Protein AF-A0A928T0A2-F1 (afdb_monomer_lite)

Radius of gyration: 30.52 Å; chains: 1; bounding box: 70×24×102 Å

Foldseek 3Di:
DVVVVVVVVVVVVVVVVVVVVLVVVVCVLQDDPDPDDDDPQKDKDKDWDPLPVVVPPPCVSPSVVVVVRVVVRCVVVVAPDKARWDWDWDADPPPPDGRTIIMIIIIGDHDDPPPPPDPPPDPDDDDDDDDDDDDDDDDDDDDDDDDDDDDDDDDDDD

Structure (mmCIF, N/CA/C/O backbone):
data_AF-A0A928T0A2-F1
#
_entry.id   AF-A0A928T0A2-F1
#
loop_
_atom_site.group_PDB
_atom_site.id
_atom_site.type_symbol
_atom_site.label_atom_id
_atom_site.label_alt_id
_atom_site.label_comp_id
_atom_site.label_asym_id
_atom_site.label_entity_id
_atom_site.label_seq_id
_atom_site.pdbx_PDB_ins_code
_atom_site.Cartn_x
_atom_site.Cartn_y
_atom_site.Cartn_z
_atom_site.occupancy
_atom_site.B_iso_or_equiv
_atom_site.auth_seq_id
_atom_site.auth_comp_id
_atom_site.auth_asym_id
_atom_site.auth_atom_id
_atom_site.pdbx_PDB_model_num
ATOM 1 N N . MET A 1 1 ? 29.510 -7.156 -36.787 1.00 62.06 1 MET A N 1
ATOM 2 C CA . MET A 1 1 ? 29.231 -8.466 -36.164 1.00 62.06 1 MET A CA 1
ATOM 3 C C . MET A 1 1 ? 29.852 -8.591 -34.774 1.00 62.06 1 MET A C 1
ATOM 5 O O . MET A 1 1 ? 29.092 -8.580 -33.822 1.00 62.06 1 MET A O 1
ATOM 9 N N . ALA A 1 2 ? 31.181 -8.630 -34.583 1.00 65.31 2 ALA A N 1
ATOM 10 C CA . ALA A 1 2 ? 31.749 -8.747 -33.220 1.00 65.31 2 ALA A CA 1
ATOM 11 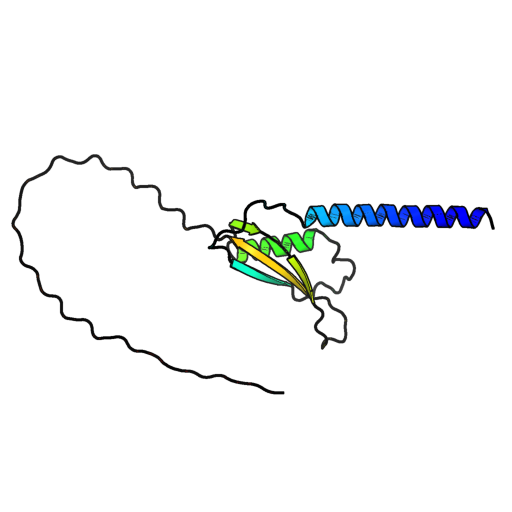C C . ALA A 1 2 ? 31.518 -7.510 -32.314 1.00 65.31 2 ALA A C 1
ATOM 13 O O . ALA A 1 2 ? 31.387 -7.651 -31.104 1.00 65.31 2 ALA A O 1
ATOM 14 N N . ARG A 1 3 ? 31.425 -6.304 -32.896 1.00 73.88 3 ARG A N 1
ATOM 15 C CA . ARG A 1 3 ? 31.165 -5.047 -32.161 1.00 73.88 3 ARG A CA 1
ATOM 16 C C . ARG A 1 3 ? 29.721 -4.903 -31.660 1.00 73.88 3 ARG A C 1
ATOM 18 O O . ARG A 1 3 ? 29.485 -4.193 -30.688 1.00 73.88 3 ARG A O 1
ATOM 25 N N . ASP A 1 4 ? 28.777 -5.599 -32.286 1.00 79.69 4 ASP A N 1
ATOM 26 C CA . ASP A 1 4 ? 27.350 -5.491 -31.959 1.00 79.69 4 ASP A CA 1
ATOM 27 C C . ASP A 1 4 ? 26.999 -6.367 -30.744 1.00 79.69 4 ASP A C 1
ATOM 29 O O . ASP A 1 4 ? 26.190 -5.988 -29.898 1.00 79.69 4 ASP A O 1
ATOM 33 N N . LEU A 1 5 ? 27.700 -7.498 -30.591 1.00 85.75 5 LEU A N 1
ATOM 34 C CA . LEU A 1 5 ? 27.529 -8.411 -29.461 1.00 85.75 5 LEU A CA 1
ATOM 35 C C . LEU A 1 5 ? 27.974 -7.774 -28.135 1.00 85.75 5 LEU A C 1
ATOM 37 O O . LEU A 1 5 ? 27.281 -7.902 -27.129 1.00 85.75 5 LEU A O 1
ATOM 41 N N . SER A 1 6 ? 29.084 -7.023 -28.132 1.00 87.56 6 SER A N 1
ATOM 42 C CA . SER A 1 6 ? 29.560 -6.336 -26.924 1.00 87.56 6 SER A CA 1
ATOM 43 C C . SER A 1 6 ? 28.589 -5.262 -26.430 1.00 87.56 6 SER A C 1
ATOM 45 O O . SER A 1 6 ? 28.411 -5.114 -25.223 1.00 87.56 6 SER A O 1
ATOM 47 N N . GLY A 1 7 ? 27.932 -4.537 -27.343 1.00 89.06 7 GLY A N 1
ATOM 48 C CA . GLY A 1 7 ? 26.948 -3.513 -26.981 1.00 89.06 7 GLY A CA 1
ATOM 49 C C . GLY A 1 7 ? 25.702 -4.113 -26.329 1.00 89.06 7 GLY A C 1
ATOM 50 O O . GLY A 1 7 ? 25.252 -3.627 -25.293 1.00 89.06 7 GLY A O 1
ATOM 51 N N . LEU A 1 8 ? 25.197 -5.220 -26.883 1.00 91.00 8 LEU A N 1
ATOM 52 C CA . LEU A 1 8 ? 24.047 -5.939 -26.328 1.00 91.00 8 LEU A CA 1
ATOM 53 C C . LEU A 1 8 ? 24.348 -6.537 -24.949 1.00 91.00 8 LEU A C 1
ATOM 55 O O . LEU A 1 8 ? 23.514 -6.438 -24.051 1.00 91.00 8 LEU A O 1
ATOM 59 N N . CYS A 1 9 ? 25.545 -7.097 -24.744 1.00 91.12 9 CYS A N 1
ATOM 60 C CA . CYS A 1 9 ? 25.947 -7.620 -23.437 1.00 91.12 9 CYS A CA 1
ATOM 61 C C . CYS A 1 9 ? 26.018 -6.520 -22.367 1.00 91.12 9 CYS A C 1
ATOM 63 O O . CYS A 1 9 ? 25.544 -6.728 -21.252 1.00 91.12 9 CYS A O 1
ATOM 65 N N . LEU A 1 10 ? 26.567 -5.346 -22.698 1.00 93.56 10 LEU A N 1
ATOM 66 C CA . LEU A 1 10 ? 26.649 -4.222 -21.759 1.00 93.56 10 LEU A CA 1
ATOM 67 C C . LEU A 1 10 ? 25.269 -3.643 -21.430 1.00 93.56 10 LEU A C 1
ATOM 69 O O . LEU A 1 10 ? 24.984 -3.386 -20.263 1.00 93.56 10 LEU A O 1
ATOM 73 N N . ALA A 1 11 ? 24.399 -3.484 -22.431 1.00 92.69 11 ALA A N 1
ATOM 74 C CA . ALA A 1 11 ? 23.029 -3.026 -22.213 1.00 92.69 11 ALA A CA 1
ATOM 75 C C . ALA A 1 11 ? 22.233 -4.021 -21.353 1.00 92.69 11 ALA A C 1
ATOM 77 O O . ALA A 1 11 ? 21.572 -3.617 -20.398 1.00 92.69 11 ALA A O 1
ATOM 78 N N . GLY A 1 12 ? 22.350 -5.323 -21.635 1.00 93.31 12 GLY A N 1
ATOM 79 C CA . GLY A 1 12 ? 21.723 -6.373 -20.832 1.00 93.31 12 GLY A CA 1
ATOM 80 C C . GLY A 1 12 ? 22.203 -6.361 -19.381 1.00 93.31 12 GLY A C 1
ATOM 81 O O . GLY A 1 12 ? 21.385 -6.392 -18.464 1.00 93.31 12 GLY A O 1
ATOM 82 N N . LEU A 1 13 ? 23.516 -6.232 -19.159 1.00 94.12 13 LEU A N 1
ATOM 83 C CA . LEU A 1 13 ? 24.085 -6.124 -17.815 1.00 94.12 13 LEU A CA 1
ATOM 84 C C . LEU A 1 13 ? 23.567 -4.881 -17.077 1.00 94.12 13 LEU A C 1
ATOM 86 O O . LEU A 1 13 ? 23.192 -4.982 -15.911 1.00 94.12 13 LEU A O 1
ATOM 90 N N . ALA A 1 14 ? 23.494 -3.730 -17.751 1.00 91.56 14 ALA A N 1
ATOM 91 C CA . ALA A 1 14 ? 22.973 -2.499 -17.162 1.00 91.56 14 ALA A CA 1
ATOM 92 C C . ALA A 1 14 ? 21.501 -2.641 -16.745 1.00 91.56 14 ALA A C 1
ATOM 94 O O . ALA A 1 14 ? 21.145 -2.248 -15.638 1.00 91.56 14 ALA A O 1
ATOM 95 N N . VAL A 1 15 ? 20.660 -3.260 -17.582 1.00 91.69 15 VAL A N 1
ATOM 96 C CA . VAL A 1 15 ? 19.250 -3.526 -17.248 1.00 91.69 15 VAL A CA 1
ATOM 97 C C . VAL A 1 15 ? 19.137 -4.443 -16.030 1.00 91.69 15 VAL A C 1
ATOM 99 O O . VAL A 1 15 ? 18.362 -4.153 -15.120 1.00 91.69 15 VAL A O 1
ATOM 102 N N . VAL A 1 16 ? 19.938 -5.510 -15.963 1.00 90.06 16 VAL A N 1
ATOM 103 C CA . VAL A 1 16 ? 19.936 -6.425 -14.812 1.00 90.06 16 VAL A CA 1
ATOM 104 C C . VAL A 1 16 ? 20.353 -5.696 -13.535 1.00 90.06 16 VAL A C 1
ATOM 106 O O . VAL A 1 16 ? 19.649 -5.796 -12.534 1.00 90.06 16 VAL A O 1
ATOM 109 N N . VAL A 1 17 ? 21.433 -4.912 -13.567 1.00 89.81 17 VAL A N 1
ATOM 110 C CA . VAL A 1 17 ? 21.906 -4.157 -12.394 1.00 89.81 17 VAL A CA 1
ATOM 111 C C . VAL A 1 17 ? 20.867 -3.132 -11.940 1.00 89.81 17 VAL A C 1
ATOM 113 O O . VAL A 1 17 ? 20.533 -3.093 -10.759 1.00 89.81 17 VAL A O 1
ATOM 116 N N . LEU A 1 18 ? 20.304 -2.351 -12.867 1.00 83.19 18 LEU A N 1
ATOM 117 C CA . LEU A 1 18 ? 19.277 -1.359 -12.544 1.00 83.19 18 LEU A CA 1
ATOM 118 C C . LEU A 1 18 ? 18.028 -2.023 -11.952 1.00 83.19 18 LEU A C 1
ATOM 120 O O . LEU A 1 18 ? 17.554 -1.594 -10.904 1.00 83.19 18 LEU A O 1
ATOM 124 N N . SER A 1 19 ? 17.548 -3.116 -12.555 1.00 77.88 19 SER A N 1
ATOM 125 C CA . SER A 1 19 ? 16.394 -3.858 -12.032 1.00 77.88 19 SER A CA 1
ATOM 126 C C . SER A 1 19 ? 16.660 -4.458 -10.645 1.00 77.88 19 SER A C 1
ATOM 128 O O . SER A 1 19 ? 15.800 -4.377 -9.770 1.00 77.88 19 SER A O 1
ATOM 130 N N . ALA A 1 20 ? 17.863 -4.986 -10.395 1.00 73.44 20 ALA A N 1
ATOM 131 C CA . ALA A 1 20 ? 18.247 -5.527 -9.095 1.00 73.44 20 ALA A CA 1
ATOM 132 C C . ALA A 1 20 ? 18.311 -4.436 -8.014 1.00 73.44 20 ALA A C 1
ATOM 134 O O . ALA A 1 20 ? 17.833 -4.660 -6.901 1.00 73.44 20 ALA A O 1
ATOM 135 N N . CYS A 1 21 ? 18.829 -3.246 -8.339 1.00 74.69 21 CYS A N 1
ATOM 136 C CA . CYS A 1 21 ? 18.812 -2.091 -7.438 1.00 74.69 21 CYS A CA 1
ATOM 137 C C . CYS A 1 21 ? 17.377 -1.664 -7.103 1.00 74.69 21 CYS A C 1
ATOM 139 O O . CYS A 1 21 ? 17.056 -1.477 -5.930 1.00 74.69 21 CYS A O 1
ATOM 141 N N . THR A 1 22 ? 16.495 -1.574 -8.104 1.00 72.44 22 THR A N 1
ATOM 142 C CA . THR A 1 22 ? 15.083 -1.234 -7.883 1.00 72.44 22 THR A CA 1
ATOM 143 C C . THR A 1 22 ? 14.387 -2.263 -6.992 1.00 72.44 22 THR A C 1
ATOM 145 O O . THR A 1 22 ? 13.701 -1.874 -6.052 1.00 72.44 22 THR A O 1
ATOM 148 N N . VAL A 1 23 ? 14.599 -3.564 -7.222 1.00 67.00 23 VAL A N 1
ATOM 149 C CA . VAL A 1 23 ? 14.010 -4.642 -6.403 1.00 67.00 23 VAL A CA 1
ATOM 150 C C . VAL A 1 23 ? 14.566 -4.650 -4.976 1.00 67.00 23 VAL A C 1
ATOM 152 O O . VAL A 1 23 ? 13.834 -4.915 -4.023 1.00 67.00 23 VAL A O 1
ATOM 155 N N . HIS A 1 24 ? 15.858 -4.370 -4.802 1.00 67.38 24 HIS A N 1
ATOM 156 C CA . HIS A 1 24 ? 16.472 -4.321 -3.478 1.00 67.38 24 HIS A CA 1
ATOM 157 C C . HIS A 1 24 ? 15.917 -3.162 -2.643 1.00 67.38 24 HIS A C 1
ATOM 159 O O . HIS A 1 24 ? 15.502 -3.370 -1.501 1.00 67.38 24 HIS A O 1
ATOM 165 N N . HIS A 1 25 ? 15.846 -1.964 -3.226 1.00 59.84 25 HIS A N 1
ATOM 166 C CA . HIS A 1 25 ? 15.317 -0.791 -2.534 1.00 59.84 25 HIS A CA 1
ATOM 167 C C . HIS A 1 25 ? 13.796 -0.853 -2.343 1.00 59.84 25 HIS A C 1
ATOM 169 O O . HIS A 1 25 ? 13.308 -0.420 -1.301 1.00 59.84 25 HIS A O 1
ATOM 175 N N . SER A 1 26 ? 13.044 -1.465 -3.266 1.00 58.69 26 SER A N 1
ATOM 176 C CA . SER A 1 26 ? 11.600 -1.662 -3.078 1.00 58.69 26 SER A CA 1
ATOM 177 C C . SER A 1 26 ? 11.296 -2.637 -1.940 1.00 58.69 26 SER A C 1
ATOM 179 O O . SER A 1 26 ? 10.393 -2.390 -1.145 1.00 58.69 26 SER A O 1
ATOM 181 N N . ARG A 1 27 ? 12.093 -3.703 -1.782 1.00 57.28 27 ARG A N 1
ATOM 182 C CA . ARG A 1 27 ? 11.950 -4.629 -0.647 1.00 57.28 27 ARG A CA 1
ATOM 183 C C . ARG A 1 27 ? 12.275 -3.982 0.695 1.00 57.28 27 ARG A C 1
ATOM 185 O O . ARG A 1 27 ? 11.613 -4.300 1.674 1.00 57.28 27 ARG A O 1
ATOM 192 N N . GLN A 1 28 ? 13.248 -3.073 0.746 1.00 56.53 28 GLN A N 1
ATOM 193 C CA . GLN A 1 28 ? 13.569 -2.342 1.978 1.00 56.53 28 GLN A CA 1
ATOM 194 C C . GLN A 1 28 ? 12.489 -1.330 2.376 1.00 56.53 28 GLN A C 1
ATOM 196 O O . GLN A 1 28 ? 12.332 -1.065 3.561 1.00 56.53 28 GLN A O 1
ATOM 201 N N . ALA A 1 29 ? 11.726 -0.797 1.418 1.00 55.72 29 ALA A N 1
ATOM 202 C CA . ALA A 1 29 ? 10.626 0.120 1.712 1.00 55.72 29 ALA A CA 1
ATOM 203 C C . ALA A 1 29 ? 9.378 -0.588 2.275 1.00 55.72 29 ALA A C 1
ATOM 205 O O . ALA A 1 29 ? 8.610 0.026 3.008 1.00 55.72 29 ALA A O 1
ATOM 206 N N . VAL A 1 30 ? 9.175 -1.867 1.940 1.00 55.59 30 VAL A N 1
ATOM 207 C CA . VAL A 1 30 ? 7.960 -2.624 2.303 1.00 55.59 30 VAL A CA 1
ATOM 208 C C . VAL A 1 30 ? 8.184 -3.554 3.502 1.00 55.59 30 VAL A C 1
ATOM 210 O O . VAL A 1 30 ? 7.239 -3.910 4.199 1.00 55.59 30 VAL A O 1
ATOM 213 N N . TRP A 1 31 ? 9.428 -3.951 3.776 1.00 45.25 31 TRP A N 1
ATOM 214 C CA . TRP A 1 31 ? 9.733 -4.916 4.829 1.00 45.25 31 TRP A CA 1
ATOM 215 C C . TRP A 1 31 ? 10.179 -4.234 6.127 1.00 45.25 31 TRP A C 1
ATOM 217 O O . TRP A 1 31 ? 11.362 -3.937 6.302 1.00 45.25 31 TRP A O 1
ATOM 227 N N . THR A 1 32 ? 9.264 -4.060 7.083 1.00 57.09 32 THR A N 1
ATOM 228 C CA . THR A 1 32 ? 9.642 -3.923 8.496 1.00 57.09 32 THR A CA 1
ATOM 229 C C . THR A 1 32 ? 9.705 -5.327 9.110 1.00 57.09 32 THR A C 1
ATOM 231 O O . THR A 1 32 ? 8.682 -6.009 9.190 1.00 57.09 32 THR A O 1
ATOM 234 N N . PRO A 1 33 ? 10.891 -5.834 9.503 1.00 54.69 33 PRO A N 1
ATOM 235 C CA . PRO A 1 33 ? 10.977 -7.106 10.205 1.00 54.69 33 PRO A CA 1
ATOM 236 C C . PRO A 1 33 ? 10.403 -6.921 11.613 1.00 54.69 33 PRO A C 1
ATOM 238 O O . PRO A 1 33 ? 11.123 -6.572 12.545 1.00 54.69 33 PRO A O 1
ATOM 241 N N . HIS A 1 34 ? 9.101 -7.140 11.775 1.00 58.28 34 HIS A N 1
ATOM 242 C CA . HIS A 1 34 ? 8.520 -7.328 13.098 1.00 58.28 34 HIS A CA 1
ATOM 243 C C . HIS A 1 34 ? 8.754 -8.781 13.518 1.00 58.28 34 HIS A C 1
ATOM 245 O O . HIS A 1 34 ? 8.307 -9.722 12.865 1.00 58.28 34 HIS A O 1
ATOM 251 N N . HIS A 1 35 ? 9.545 -8.951 14.579 1.00 60.38 35 HIS A N 1
ATOM 252 C CA . HIS A 1 35 ? 9.855 -10.247 15.188 1.00 60.38 35 HIS A CA 1
ATOM 253 C C . HIS A 1 35 ? 8.811 -10.689 16.220 1.00 60.38 35 HIS A C 1
ATOM 255 O O . HIS A 1 35 ? 8.884 -11.819 16.702 1.00 60.38 35 HIS A O 1
ATOM 261 N N . GLU A 1 36 ? 7.851 -9.827 16.550 1.00 73.06 36 GLU A N 1
ATOM 262 C CA . GLU A 1 36 ? 6.803 -10.113 17.520 1.00 73.06 36 GLU A CA 1
ATOM 263 C C . GLU A 1 36 ? 5.469 -10.304 16.784 1.00 73.06 36 GLU A C 1
ATOM 265 O O . GLU A 1 36 ? 5.144 -9.498 15.908 1.00 73.06 36 GLU A O 1
ATOM 270 N N . PRO A 1 37 ? 4.729 -11.397 17.050 1.00 75.44 37 PRO A N 1
ATOM 271 C CA . PRO A 1 37 ? 3.402 -11.574 16.480 1.00 75.44 37 PRO A CA 1
ATOM 272 C C . PRO A 1 37 ? 2.487 -10.435 16.950 1.00 75.44 37 PRO A C 1
ATOM 274 O O . PRO A 1 37 ? 2.613 -10.003 18.097 1.00 75.44 37 PRO A O 1
ATOM 277 N N . PRO A 1 38 ? 1.559 -9.970 16.098 1.00 77.62 38 PRO A N 1
ATOM 278 C CA . PRO A 1 38 ? 0.654 -8.896 16.475 1.00 77.62 38 PRO A CA 1
ATOM 279 C C . PRO A 1 38 ? -0.160 -9.293 17.710 1.00 77.62 38 PRO A C 1
ATOM 281 O O . PRO A 1 38 ? -0.545 -10.458 17.873 1.00 77.62 38 PRO A O 1
ATOM 284 N N . GLY A 1 39 ? -0.418 -8.323 18.586 1.00 79.69 39 GLY A N 1
ATOM 285 C CA . GLY A 1 39 ? -1.173 -8.553 19.812 1.00 79.69 39 GLY A CA 1
ATOM 286 C C . GLY A 1 39 ? -2.604 -9.048 19.540 1.00 79.69 39 GLY A C 1
ATOM 287 O O . GLY A 1 39 ? -3.144 -8.845 18.447 1.00 79.69 39 GLY A O 1
ATOM 288 N N . PRO A 1 40 ? -3.278 -9.659 20.533 1.00 82.69 40 PRO A N 1
ATOM 289 C CA . PRO A 1 40 ? -4.660 -10.136 20.384 1.00 82.69 40 PRO A CA 1
ATOM 290 C C . PRO A 1 40 ? -5.667 -9.008 20.098 1.00 82.69 40 PRO A C 1
ATOM 292 O O . PRO A 1 40 ? -6.734 -9.263 19.554 1.00 82.69 40 PRO A O 1
ATOM 295 N N . GLU A 1 41 ? -5.307 -7.765 20.425 1.00 83.94 41 GLU A N 1
ATOM 296 C CA . GLU A 1 41 ? -6.113 -6.559 20.186 1.00 83.94 41 GLU A CA 1
ATOM 297 C C . GLU A 1 41 ? -5.838 -5.909 18.818 1.00 83.94 41 GLU A C 1
ATOM 299 O O . GLU A 1 41 ? -6.306 -4.803 18.532 1.00 83.94 41 GLU A O 1
ATOM 304 N N . SER A 1 42 ? -5.039 -6.561 17.972 1.00 87.25 42 SER A N 1
ATOM 305 C CA . SER A 1 42 ? -4.751 -6.069 16.632 1.00 87.25 42 SER A CA 1
ATOM 306 C C . SER A 1 42 ? -5.966 -6.218 15.713 1.00 87.25 42 SER A C 1
ATOM 308 O O . SER A 1 42 ? -6.745 -7.168 15.792 1.00 87.25 42 SER A O 1
ATOM 310 N N . THR A 1 43 ? -6.152 -5.241 14.828 1.00 89.19 43 THR A N 1
ATOM 311 C CA . THR A 1 43 ? -7.281 -5.205 13.893 1.00 89.19 43 THR A CA 1
ATOM 312 C C . THR A 1 43 ? -6.784 -5.114 12.461 1.00 89.19 43 THR A C 1
ATOM 314 O O . THR A 1 43 ? -5.887 -4.329 12.159 1.00 89.19 43 THR A O 1
ATOM 317 N N . PHE A 1 44 ? -7.368 -5.911 11.567 1.00 90.50 44 PHE A N 1
ATOM 318 C CA . PHE A 1 44 ? -7.103 -5.793 10.137 1.00 90.50 44 PHE A CA 1
ATOM 319 C C . PHE A 1 44 ? -7.835 -4.575 9.590 1.00 90.50 44 PHE A C 1
ATOM 321 O O . PHE A 1 44 ? -9.052 -4.445 9.729 1.00 90.50 44 PHE A O 1
ATOM 328 N N . VAL A 1 45 ? -7.076 -3.686 8.968 1.00 90.12 45 VAL A N 1
ATOM 329 C CA . VAL A 1 45 ? -7.565 -2.445 8.389 1.00 90.12 45 VAL A CA 1
ATOM 330 C C . VAL A 1 45 ? -7.234 -2.448 6.909 1.00 90.12 45 VAL A C 1
ATOM 332 O O . VAL A 1 45 ? -6.100 -2.717 6.514 1.00 90.12 45 VAL A O 1
ATOM 335 N N . THR A 1 46 ? -8.229 -2.129 6.090 1.00 87.94 46 THR A N 1
ATOM 336 C CA . THR A 1 46 ? -8.078 -2.023 4.641 1.00 87.94 46 THR A CA 1
ATOM 337 C C . THR A 1 46 ? -8.400 -0.605 4.201 1.00 87.94 46 THR A C 1
ATOM 339 O O . THR A 1 46 ? -9.487 -0.096 4.472 1.00 87.94 46 THR A O 1
ATOM 342 N N . GLU A 1 47 ? -7.454 0.028 3.524 1.00 87.44 47 GLU A N 1
ATOM 343 C CA . GLU A 1 47 ? -7.596 1.345 2.921 1.00 87.44 47 GLU A CA 1
ATOM 344 C C . GLU A 1 47 ? -7.474 1.225 1.409 1.00 87.44 47 GLU A C 1
ATOM 346 O O . GLU A 1 47 ? -6.534 0.623 0.890 1.00 87.44 47 GLU A O 1
ATOM 351 N N . GLU A 1 48 ? -8.432 1.806 0.702 1.00 83.81 48 GLU A N 1
ATOM 352 C CA . GLU A 1 48 ? -8.470 1.814 -0.755 1.00 83.81 48 GLU A CA 1
ATOM 353 C C . GLU A 1 48 ? -8.332 3.251 -1.243 1.00 83.81 48 GLU A C 1
ATOM 355 O O . GLU A 1 48 ? -8.980 4.165 -0.723 1.00 83.81 48 GLU A O 1
ATOM 360 N N . ASP A 1 49 ? -7.481 3.458 -2.244 1.00 78.94 49 ASP A N 1
ATOM 361 C CA . ASP A 1 49 ? -7.444 4.713 -2.983 1.00 78.94 49 ASP A CA 1
ATOM 362 C C . ASP A 1 49 ? -8.177 4.500 -4.299 1.00 78.94 49 ASP A C 1
ATOM 364 O O . ASP A 1 49 ? -7.833 3.595 -5.054 1.00 78.94 49 ASP A O 1
ATOM 368 N N . SER A 1 50 ? -9.197 5.314 -4.577 1.00 67.44 50 SER A N 1
ATOM 369 C CA . SER A 1 50 ? -10.168 5.099 -5.663 1.00 67.44 50 SER A CA 1
ATOM 370 C C . SER A 1 50 ? -9.592 5.171 -7.090 1.00 67.44 50 SER A C 1
ATOM 372 O O . SER A 1 50 ? -10.346 5.365 -8.038 1.00 67.44 50 SER A O 1
ATOM 374 N N . GLY A 1 51 ? -8.272 5.076 -7.276 1.00 59.78 51 GLY A N 1
ATOM 375 C CA . GLY A 1 51 ? -7.620 4.912 -8.578 1.00 59.78 51 GLY A CA 1
ATOM 376 C C . GLY A 1 51 ? -7.739 6.111 -9.525 1.00 59.78 51 GLY A C 1
ATOM 377 O O . GLY A 1 51 ? -7.138 6.107 -10.594 1.00 59.78 51 GLY A O 1
ATOM 378 N N . LEU A 1 52 ? -8.456 7.175 -9.151 1.00 57.03 52 LEU A N 1
ATOM 379 C CA . LEU A 1 52 ? -8.638 8.362 -9.994 1.00 57.03 52 LEU A CA 1
ATOM 380 C C . LEU A 1 52 ? -7.357 9.197 -10.151 1.00 57.03 52 LEU A C 1
ATOM 382 O O . LEU A 1 52 ? -7.271 10.005 -11.071 1.00 57.03 52 LEU A O 1
ATOM 386 N N . MET A 1 53 ? -6.341 8.974 -9.311 1.00 53.56 53 MET A N 1
ATOM 387 C CA . MET A 1 53 ? -5.000 9.542 -9.504 1.00 53.56 53 MET A CA 1
ATOM 388 C C . MET A 1 53 ? -4.108 8.703 -10.435 1.00 53.56 53 MET A C 1
ATOM 390 O O . MET A 1 53 ? -3.009 9.128 -10.779 1.00 53.56 53 MET A O 1
ATOM 394 N N . LEU A 1 54 ? -4.579 7.545 -10.907 1.00 52.38 54 LEU A N 1
ATOM 395 C CA . LEU A 1 54 ? -3.777 6.577 -11.655 1.00 52.38 54 LEU A CA 1
ATOM 396 C C . LEU A 1 54 ? -3.812 6.740 -13.182 1.00 52.38 54 LEU A C 1
ATOM 398 O O . LEU A 1 54 ? -3.405 5.837 -13.911 1.00 52.38 54 LEU A O 1
ATOM 402 N N . LEU A 1 55 ? -4.236 7.898 -13.699 1.00 54.56 55 LEU A N 1
ATOM 403 C CA . LEU A 1 55 ? -3.953 8.255 -15.099 1.00 54.56 55 LEU A CA 1
ATOM 404 C C . LEU A 1 55 ? -2.440 8.417 -15.362 1.00 54.56 55 LEU A C 1
ATOM 406 O O . LEU A 1 55 ? -2.022 8.506 -16.515 1.00 54.56 55 LEU A O 1
ATOM 410 N N . GLY A 1 56 ? -1.606 8.391 -14.317 1.00 51.66 56 GLY A N 1
ATOM 411 C CA . GLY A 1 56 ? -0.164 8.212 -14.412 1.00 51.66 56 GLY A CA 1
ATOM 412 C C . GLY A 1 56 ? 0.254 6.776 -14.094 1.00 51.66 56 GLY A C 1
ATOM 413 O O . GLY A 1 56 ? 0.669 6.498 -12.975 1.00 51.66 56 GLY A O 1
ATOM 414 N N . LEU A 1 57 ? 0.284 5.882 -15.088 1.00 52.50 57 LEU A N 1
ATOM 415 C CA . LEU A 1 57 ? 0.951 4.561 -15.008 1.00 52.50 57 LEU A CA 1
ATOM 416 C C . LEU A 1 57 ? 2.451 4.641 -14.611 1.00 52.50 57 LEU A C 1
ATOM 418 O O . LEU A 1 57 ? 3.094 3.618 -14.404 1.00 52.50 57 LEU A O 1
ATOM 422 N N . LEU A 1 58 ? 3.000 5.855 -14.479 1.00 52.00 58 LEU A N 1
ATOM 423 C CA . LEU A 1 58 ? 4.355 6.165 -14.014 1.00 52.00 58 LEU A CA 1
ATOM 424 C C . LEU A 1 58 ? 4.415 6.707 -12.567 1.00 52.00 58 LEU A C 1
ATOM 426 O O . LEU A 1 58 ? 5.509 6.851 -12.036 1.00 52.00 58 LEU A O 1
ATOM 430 N N . GLN A 1 59 ? 3.282 6.999 -11.914 1.00 50.22 59 GLN A N 1
ATOM 431 C CA . GLN A 1 59 ? 3.237 7.518 -10.532 1.00 50.22 59 GLN A CA 1
ATOM 432 C C . GLN A 1 59 ? 3.145 6.424 -9.459 1.00 50.22 59 GLN A C 1
ATOM 434 O O . GLN A 1 59 ? 3.432 6.677 -8.296 1.00 50.22 59 GLN A O 1
ATOM 439 N N . LEU A 1 60 ? 2.847 5.177 -9.834 1.00 51.72 60 LEU A N 1
ATOM 440 C CA . LEU A 1 60 ? 2.882 4.025 -8.918 1.00 51.72 60 LEU A CA 1
ATOM 441 C C . LEU A 1 60 ? 4.289 3.694 -8.392 1.00 51.72 60 LEU A C 1
ATOM 443 O O . LEU A 1 60 ? 4.431 2.937 -7.430 1.00 51.72 60 LEU A O 1
ATOM 447 N N . SER A 1 61 ? 5.334 4.236 -9.021 1.00 53.56 61 SER A N 1
ATOM 448 C CA . SER A 1 61 ? 6.704 4.135 -8.521 1.00 53.56 61 SER A CA 1
ATOM 449 C C . SER A 1 61 ? 7.095 5.268 -7.576 1.00 53.56 61 SER A C 1
ATOM 451 O O . SER A 1 61 ? 8.229 5.254 -7.104 1.00 53.56 61 SER A O 1
ATOM 453 N N . GLU A 1 62 ? 6.217 6.241 -7.294 1.00 60.34 62 GLU A N 1
ATOM 454 C CA . GLU A 1 62 ? 6.522 7.257 -6.288 1.00 60.34 62 GLU A CA 1
ATOM 455 C C . GLU A 1 62 ? 6.359 6.647 -4.888 1.00 60.34 62 GLU A C 1
ATOM 457 O O . GLU A 1 62 ? 5.237 6.330 -4.478 1.00 60.34 62 GLU A O 1
ATOM 462 N N . PRO A 1 63 ? 7.460 6.476 -4.130 1.00 62.56 63 PRO A N 1
ATOM 463 C CA . PRO A 1 63 ? 7.403 5.923 -2.776 1.00 62.56 63 PRO A CA 1
ATOM 464 C C . PRO A 1 63 ? 6.507 6.761 -1.848 1.00 62.56 63 PRO A C 1
ATOM 466 O O . PRO A 1 63 ? 5.960 6.243 -0.874 1.00 62.56 63 PRO A O 1
ATOM 469 N N . ASP A 1 64 ? 6.303 8.034 -2.188 1.00 73.00 64 ASP A N 1
ATOM 470 C CA . ASP A 1 64 ? 5.503 8.985 -1.425 1.00 73.00 64 ASP A CA 1
ATOM 471 C C . ASP A 1 64 ? 4.009 8.635 -1.412 1.00 73.00 64 ASP A C 1
ATOM 473 O O . ASP A 1 64 ? 3.327 8.897 -0.419 1.00 73.00 64 ASP A O 1
ATOM 477 N N . HIS A 1 65 ? 3.487 7.988 -2.460 1.00 75.00 65 HIS A N 1
ATOM 478 C CA . HIS A 1 65 ? 2.069 7.623 -2.508 1.00 75.00 65 HIS A CA 1
ATOM 479 C C . HIS A 1 65 ? 1.706 6.622 -1.398 1.00 75.00 65 HIS A C 1
ATOM 481 O O . HIS A 1 65 ? 0.700 6.783 -0.704 1.00 75.00 65 HIS A O 1
ATOM 487 N N . TYR A 1 66 ? 2.573 5.637 -1.151 1.00 74.62 66 TYR A N 1
ATOM 488 C CA . TYR A 1 66 ? 2.376 4.646 -0.089 1.00 74.62 66 TYR A CA 1
ATOM 489 C C . TYR A 1 66 ? 2.459 5.266 1.304 1.00 74.62 66 TYR A C 1
ATOM 491 O O . TYR A 1 66 ? 1.670 4.920 2.182 1.00 74.62 66 TYR A O 1
ATOM 499 N N . ALA A 1 67 ? 3.361 6.233 1.497 1.00 82.94 67 ALA A N 1
ATOM 500 C CA . ALA A 1 67 ? 3.466 6.967 2.753 1.00 82.94 67 ALA A CA 1
ATOM 501 C C . ALA A 1 67 ? 2.173 7.740 3.069 1.00 82.94 67 ALA A C 1
ATOM 503 O O . ALA A 1 67 ? 1.729 7.760 4.218 1.00 82.94 67 ALA A O 1
ATOM 504 N N . VAL A 1 68 ? 1.524 8.320 2.053 1.00 84.38 68 VAL A N 1
ATOM 505 C CA . VAL A 1 68 ? 0.234 9.011 2.216 1.00 84.38 68 VAL A CA 1
ATOM 506 C C . VAL A 1 68 ? -0.879 8.040 2.613 1.00 84.38 68 VAL A C 1
ATOM 508 O O . VAL A 1 68 ? -1.677 8.370 3.493 1.00 84.38 68 VAL A O 1
ATOM 511 N N . LEU A 1 69 ? -0.941 6.850 2.007 1.00 85.12 69 LEU A N 1
ATOM 512 C CA . LEU A 1 69 ? -1.934 5.834 2.374 1.00 85.12 69 LEU A CA 1
ATOM 513 C C . LEU A 1 69 ? -1.723 5.326 3.804 1.00 85.12 69 LEU A C 1
ATOM 515 O O . LEU A 1 69 ? -2.691 5.247 4.562 1.00 85.12 69 LEU A O 1
ATOM 519 N N . LEU A 1 70 ? -0.474 5.068 4.203 1.00 87.19 70 LEU A N 1
ATOM 520 C CA . LEU A 1 70 ? -0.116 4.688 5.575 1.00 87.19 70 LEU A CA 1
ATOM 521 C C . LEU A 1 70 ? -0.502 5.764 6.587 1.00 87.19 70 LEU A C 1
ATOM 523 O O . LEU A 1 70 ? -1.148 5.464 7.587 1.00 87.19 70 LEU A O 1
ATOM 527 N N . GLU A 1 71 ? -0.180 7.027 6.320 1.00 88.00 71 GLU A N 1
ATOM 528 C CA . GLU A 1 71 ? -0.518 8.126 7.226 1.00 88.00 71 GLU A CA 1
ATOM 529 C C . GLU A 1 71 ? -2.037 8.350 7.313 1.00 88.00 71 GLU A C 1
ATOM 531 O O . GLU A 1 71 ? -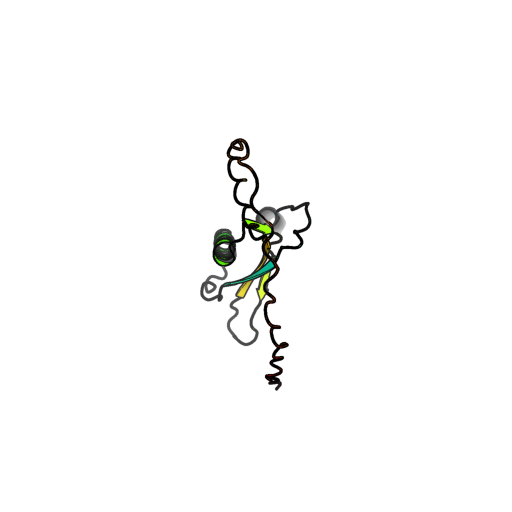2.581 8.607 8.392 1.00 88.00 71 GLU A O 1
ATOM 536 N N . ARG A 1 72 ? -2.758 8.203 6.194 1.00 88.81 72 ARG A N 1
ATOM 537 C CA . ARG A 1 72 ? -4.226 8.253 6.167 1.00 88.81 72 ARG A CA 1
ATOM 538 C C . ARG A 1 72 ? -4.826 7.125 7.002 1.00 88.81 72 ARG A C 1
ATOM 540 O O . ARG A 1 72 ? -5.715 7.400 7.809 1.00 88.81 72 ARG A O 1
ATOM 547 N N . ALA A 1 73 ? -4.331 5.898 6.842 1.00 87.81 73 ALA A N 1
ATOM 548 C CA . ALA A 1 73 ? -4.769 4.745 7.620 1.00 87.81 73 ALA A CA 1
ATOM 549 C C . ALA A 1 73 ? -4.509 4.963 9.115 1.00 87.81 73 ALA A C 1
ATOM 551 O O . ALA A 1 73 ? -5.420 4.832 9.933 1.00 87.81 73 ALA A O 1
ATOM 552 N N . ARG A 1 74 ? -3.299 5.415 9.464 1.00 89.12 74 ARG A N 1
ATOM 553 C CA . ARG A 1 74 ? -2.908 5.727 10.838 1.00 89.12 74 ARG A CA 1
ATOM 554 C C . ARG A 1 74 ? -3.867 6.714 11.493 1.00 89.12 74 ARG A C 1
ATOM 556 O O . ARG A 1 74 ? -4.356 6.463 12.592 1.00 89.12 74 ARG A O 1
ATOM 563 N N . ARG A 1 75 ? -4.158 7.827 10.815 1.00 90.19 75 ARG A N 1
ATOM 564 C CA . ARG A 1 75 ? -5.052 8.873 11.332 1.00 90.19 75 ARG A CA 1
ATOM 565 C C . ARG A 1 75 ? -6.499 8.415 11.414 1.00 90.19 75 ARG A C 1
ATOM 567 O O . ARG A 1 75 ? -7.166 8.720 12.397 1.00 90.19 75 ARG A O 1
ATOM 574 N N . ARG A 1 76 ? -6.991 7.712 10.392 1.00 91.62 76 ARG A N 1
ATOM 575 C CA . ARG A 1 76 ? -8.396 7.296 10.322 1.00 91.62 76 ARG A CA 1
ATOM 576 C C . ARG A 1 76 ? -8.728 6.217 11.348 1.00 91.62 76 ARG A C 1
ATOM 578 O O . ARG A 1 76 ? -9.809 6.258 11.925 1.00 91.62 76 ARG A O 1
ATOM 585 N N . HIS A 1 77 ? -7.799 5.298 11.595 1.00 89.62 77 HIS A N 1
ATOM 586 C CA . HIS A 1 77 ? -8.009 4.149 12.482 1.00 89.62 77 HIS A CA 1
ATOM 587 C C . HIS A 1 77 ? -7.348 4.307 13.857 1.00 89.62 77 HIS A C 1
ATOM 589 O O . HIS A 1 77 ? -7.448 3.404 14.685 1.00 89.62 77 HIS A O 1
ATOM 595 N N . ALA A 1 78 ? -6.724 5.464 14.115 1.00 89.31 78 ALA A N 1
ATOM 596 C CA . ALA A 1 78 ? -5.992 5.776 15.344 1.00 89.31 78 ALA A CA 1
ATOM 597 C C . ALA A 1 78 ? -4.969 4.684 15.717 1.00 89.31 78 ALA A C 1
ATOM 599 O O . ALA A 1 78 ? -4.878 4.266 16.873 1.00 89.31 78 ALA A O 1
ATOM 600 N N . CYS A 1 79 ? -4.222 4.210 14.716 1.00 87.88 79 CYS A N 1
ATOM 601 C CA . CYS A 1 79 ? -3.183 3.202 14.908 1.00 87.88 79 CYS A CA 1
ATOM 602 C C . CYS A 1 79 ? -1.971 3.832 15.597 1.00 87.88 79 CYS A C 1
ATOM 604 O O . CYS A 1 79 ? -1.408 4.817 15.103 1.00 87.88 79 CYS A O 1
ATOM 606 N N . ASP A 1 80 ? -1.551 3.249 16.717 1.00 86.75 80 ASP A N 1
ATOM 607 C CA . ASP A 1 80 ? -0.282 3.608 17.351 1.00 86.75 80 ASP A CA 1
ATOM 608 C C . ASP A 1 80 ? 0.866 2.897 16.632 1.00 86.75 80 ASP A C 1
ATOM 610 O O . ASP A 1 80 ? 1.845 3.545 16.250 1.00 86.75 80 ASP A O 1
ATOM 614 N N . GLU A 1 81 ? 0.675 1.603 16.362 1.00 85.56 81 GLU A N 1
ATOM 615 C CA . GLU A 1 81 ? 1.589 0.758 15.599 1.00 85.56 81 GLU A CA 1
ATOM 616 C C . GLU A 1 81 ? 0.862 0.115 14.411 1.00 85.56 81 GLU A C 1
ATOM 618 O O . GLU A 1 81 ? -0.328 -0.212 14.473 1.00 85.56 81 GLU A O 1
ATOM 623 N N . MET A 1 82 ? 1.578 -0.004 13.293 1.00 87.25 82 MET A N 1
ATOM 624 C CA . MET A 1 82 ? 1.088 -0.607 12.056 1.00 87.25 82 MET A CA 1
ATOM 625 C C . MET A 1 82 ? 2.055 -1.710 11.649 1.00 87.25 82 MET A C 1
ATOM 627 O O . MET A 1 82 ? 3.235 -1.450 11.419 1.00 87.25 82 MET A O 1
ATOM 631 N N . HIS A 1 83 ? 1.533 -2.921 11.526 1.00 85.94 83 HIS A N 1
ATOM 632 C CA . HIS A 1 83 ? 2.271 -4.126 11.180 1.00 85.94 83 HIS A CA 1
ATOM 633 C C . HIS A 1 83 ? 1.792 -4.658 9.826 1.00 85.94 83 HIS A C 1
ATOM 635 O O . HIS A 1 83 ? 0.645 -4.447 9.433 1.00 85.94 83 HIS A O 1
ATOM 641 N N . HIS A 1 84 ? 2.667 -5.371 9.113 1.00 84.06 84 HIS A N 1
ATOM 642 C CA . HIS A 1 84 ? 2.328 -6.124 7.896 1.00 84.06 84 HIS A CA 1
ATOM 643 C C . HIS A 1 84 ? 1.531 -5.335 6.841 1.00 84.06 84 HIS A C 1
ATOM 645 O O . HIS A 1 84 ? 0.475 -5.779 6.396 1.00 84.06 84 HIS A O 1
ATOM 651 N N . ALA A 1 85 ? 2.038 -4.170 6.424 1.00 84.81 85 ALA A N 1
ATOM 652 C CA . ALA A 1 85 ? 1.438 -3.425 5.322 1.00 84.81 85 ALA A CA 1
ATOM 653 C C . ALA A 1 85 ? 1.608 -4.197 4.001 1.00 84.81 85 ALA A C 1
ATOM 655 O O . ALA A 1 85 ? 2.694 -4.251 3.424 1.00 84.81 85 ALA A O 1
ATOM 656 N N . GLN A 1 86 ? 0.525 -4.803 3.528 1.00 85.38 86 GLN A N 1
ATOM 657 C CA . GLN A 1 86 ? 0.437 -5.471 2.242 1.00 85.38 86 GLN A CA 1
ATOM 658 C C . GLN A 1 86 ? -0.306 -4.575 1.257 1.00 85.38 86 GLN A C 1
ATOM 660 O O . GLN A 1 86 ? -1.440 -4.155 1.487 1.00 85.38 86 GLN A O 1
ATOM 665 N N . LEU A 1 87 ? 0.351 -4.304 0.138 1.00 82.69 87 LEU A N 1
ATOM 666 C CA . LEU A 1 87 ? -0.207 -3.549 -0.965 1.00 82.69 87 LEU A CA 1
ATOM 667 C C . LEU A 1 87 ? -0.645 -4.513 -2.068 1.00 82.69 87 LEU A C 1
ATOM 669 O O . LEU A 1 87 ? 0.185 -5.189 -2.674 1.00 82.69 87 LEU A O 1
ATOM 673 N N . ASP A 1 88 ? -1.941 -4.524 -2.341 1.00 80.31 88 ASP A N 1
ATOM 674 C CA . ASP A 1 88 ? -2.555 -5.282 -3.416 1.00 80.31 88 ASP A CA 1
ATOM 675 C C . ASP A 1 88 ? -3.036 -4.331 -4.513 1.00 80.31 88 ASP A C 1
ATOM 677 O O . ASP A 1 88 ? -3.581 -3.260 -4.243 1.00 80.31 88 ASP A O 1
ATOM 681 N N . PHE A 1 89 ? -2.899 -4.755 -5.765 1.00 75.00 89 PHE A N 1
ATOM 682 C CA . PHE A 1 89 ? -3.515 -4.080 -6.902 1.00 75.00 89 PHE A CA 1
ATOM 683 C C . PHE A 1 89 ? -4.613 -4.974 -7.449 1.00 75.00 89 PHE A C 1
ATOM 685 O O . PHE A 1 89 ? -4.331 -6.080 -7.914 1.00 75.00 89 PHE A O 1
ATOM 692 N N . TYR A 1 90 ? -5.856 -4.503 -7.406 1.00 72.88 90 TYR A N 1
ATOM 693 C CA . TYR A 1 90 ? -6.959 -5.196 -8.055 1.00 72.88 90 TYR A CA 1
ATOM 694 C C . TYR A 1 90 ? -7.444 -4.387 -9.253 1.00 72.88 90 TYR A C 1
ATOM 696 O O . TYR A 1 90 ? -7.461 -3.157 -9.246 1.00 72.88 90 TYR A O 1
ATOM 704 N N . THR A 1 91 ? -7.776 -5.096 -10.328 1.00 66.69 91 THR A N 1
ATOM 705 C CA . THR A 1 91 ? -8.404 -4.499 -11.504 1.00 66.69 91 THR A CA 1
ATOM 706 C C . THR A 1 91 ? -9.852 -4.936 -11.504 1.00 66.69 91 THR A C 1
ATOM 708 O O . THR A 1 91 ? -10.163 -6.129 -11.480 1.00 66.69 91 THR A O 1
ATOM 711 N N . ASP A 1 92 ? -10.743 -3.958 -11.471 1.00 63.50 92 ASP A N 1
ATOM 712 C CA . ASP A 1 92 ? -12.160 -4.228 -11.581 1.00 63.50 92 ASP A CA 1
ATOM 713 C C . ASP A 1 92 ? -12.474 -4.508 -13.051 1.00 63.50 92 ASP A C 1
ATOM 715 O O . ASP A 1 92 ? -12.401 -3.630 -13.910 1.00 63.50 92 ASP A O 1
ATOM 719 N N . HIS A 1 93 ? -12.776 -5.774 -13.349 1.00 57.22 93 HIS A N 1
ATOM 720 C CA . HIS A 1 93 ? -12.887 -6.319 -14.708 1.00 57.22 93 HIS A CA 1
ATOM 721 C C . HIS A 1 93 ? -13.987 -5.646 -15.557 1.00 57.22 93 HIS A C 1
ATOM 723 O O . HIS A 1 93 ? -14.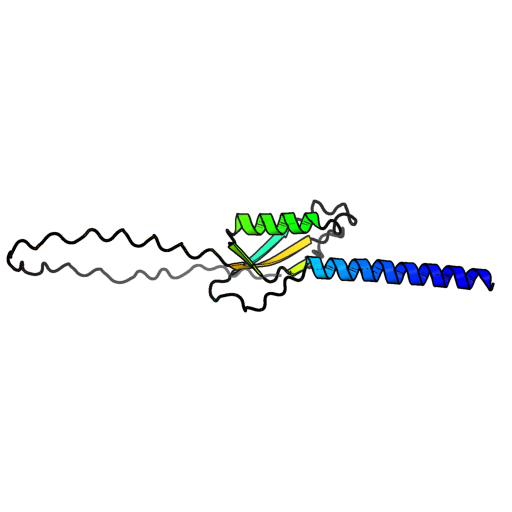081 -5.897 -16.757 1.00 57.22 93 HIS A O 1
ATOM 729 N N . TRP A 1 94 ? -14.830 -4.806 -14.947 1.00 57.38 94 TRP A N 1
ATOM 730 C CA . TRP A 1 94 ? -15.947 -4.109 -15.582 1.00 57.38 94 TRP A CA 1
ATOM 731 C C . TRP A 1 94 ? -15.578 -2.727 -16.149 1.00 57.38 94 TRP A C 1
ATOM 733 O O . TRP A 1 94 ? -16.306 -2.203 -16.994 1.00 57.38 94 TRP A O 1
ATOM 743 N N . LEU A 1 95 ? -14.437 -2.150 -15.761 1.00 55.59 95 LEU A N 1
ATOM 744 C CA . LEU A 1 95 ? -13.898 -0.932 -16.366 1.00 55.59 95 LEU A CA 1
ATOM 745 C C . LEU A 1 95 ? -12.900 -1.329 -17.457 1.00 55.59 95 LEU A C 1
ATOM 747 O O . LEU A 1 95 ? -11.752 -1.664 -17.189 1.00 55.59 95 LEU A O 1
ATOM 751 N N . LEU A 1 96 ? -13.335 -1.253 -18.717 1.00 49.72 96 LEU A N 1
ATOM 752 C CA . LEU A 1 96 ? -12.545 -1.520 -19.936 1.00 49.72 96 LEU A CA 1
ATOM 753 C C . LEU A 1 96 ? -11.278 -0.643 -20.094 1.00 49.72 96 LEU A C 1
ATOM 755 O O . LEU A 1 96 ? -10.581 -0.735 -21.103 1.00 49.72 96 LEU A O 1
ATOM 759 N N . VAL A 1 97 ? -10.973 0.208 -19.115 1.00 54.22 97 VAL A N 1
ATOM 760 C CA . VAL A 1 97 ? -9.787 1.056 -19.050 1.00 54.22 97 VAL A CA 1
ATOM 761 C C . VAL A 1 97 ? -9.039 0.685 -17.771 1.00 54.22 97 VAL A C 1
ATOM 763 O O . VAL A 1 97 ? -9.557 0.837 -16.669 1.00 54.22 97 VAL A O 1
ATOM 766 N N . ALA A 1 98 ? -7.840 0.134 -17.941 1.00 55.41 98 ALA A N 1
ATOM 767 C CA . ALA A 1 98 ? -7.022 -0.477 -16.901 1.00 55.41 98 ALA A CA 1
ATOM 768 C C . ALA A 1 98 ? -6.526 0.534 -15.849 1.00 55.41 98 ALA A C 1
ATOM 770 O O . ALA A 1 98 ? -5.398 1.018 -15.929 1.00 55.41 98 ALA A O 1
ATOM 771 N N . PHE A 1 99 ? -7.352 0.825 -14.845 1.00 59.88 99 PHE A N 1
ATOM 772 C CA . PHE A 1 99 ? -6.951 1.566 -13.650 1.00 59.88 99 PHE A CA 1
ATOM 773 C C . PHE A 1 99 ? -6.744 0.577 -12.496 1.00 59.88 99 PHE A C 1
ATOM 775 O O . PHE A 1 99 ? -7.730 0.164 -11.885 1.00 59.88 99 PHE A O 1
ATOM 782 N N . PRO A 1 100 ? -5.503 0.138 -12.203 1.00 64.19 100 PRO A N 1
ATOM 783 C CA . PRO A 1 100 ? -5.263 -0.655 -11.006 1.00 64.19 100 PRO A CA 1
ATOM 784 C C . PRO A 1 100 ? -5.669 0.143 -9.765 1.00 64.19 100 PRO A C 1
ATOM 786 O O . PRO A 1 100 ? -5.135 1.218 -9.502 1.00 64.19 100 PRO A O 1
ATOM 789 N N . ILE A 1 101 ? -6.619 -0.383 -8.999 1.00 73.88 101 ILE A N 1
ATOM 790 C CA . ILE A 1 101 ? -6.999 0.197 -7.716 1.00 73.88 101 ILE A CA 1
ATOM 791 C C . ILE A 1 101 ? -5.990 -0.314 -6.693 1.00 73.88 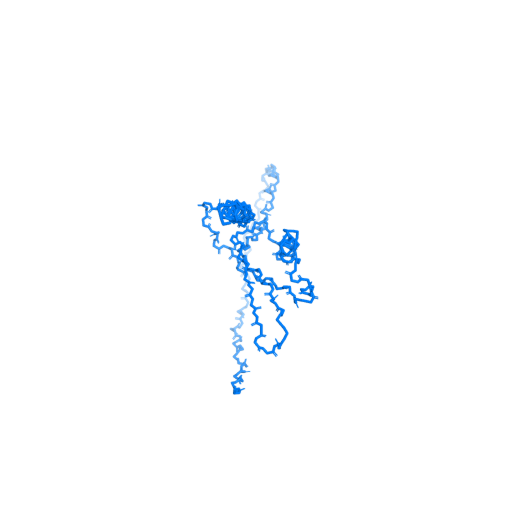101 ILE A C 1
ATOM 793 O O . ILE A 1 101 ? -5.839 -1.524 -6.497 1.00 73.88 101 ILE A O 1
ATOM 797 N N . ALA A 1 102 ? -5.260 0.617 -6.082 1.00 78.62 102 ALA A N 1
ATOM 798 C CA . ALA A 1 102 ? -4.328 0.309 -5.013 1.00 78.62 102 ALA A CA 1
ATOM 799 C C . ALA A 1 102 ? -5.111 0.114 -3.711 1.00 78.62 102 ALA A C 1
ATOM 801 O O . ALA A 1 102 ? -5.797 1.023 -3.233 1.00 78.62 102 ALA A O 1
ATOM 802 N N . ARG A 1 103 ? -4.987 -1.077 -3.131 1.00 83.31 103 ARG A N 1
ATOM 803 C CA . ARG A 1 103 ? -5.520 -1.412 -1.816 1.00 83.31 103 ARG A CA 1
ATOM 804 C C . ARG A 1 103 ? -4.375 -1.715 -0.878 1.00 83.31 103 ARG A C 1
ATOM 806 O O . ARG A 1 103 ? -3.548 -2.577 -1.148 1.00 83.31 103 ARG A O 1
ATOM 813 N N . MET A 1 104 ? -4.359 -1.039 0.255 1.00 87.50 104 MET A N 1
ATOM 814 C CA . MET A 1 104 ? -3.419 -1.306 1.323 1.00 87.50 104 MET A CA 1
ATOM 815 C C . MET A 1 104 ? -4.150 -1.994 2.468 1.00 87.50 104 MET A C 1
ATOM 817 O O . MET A 1 104 ? -5.120 -1.472 3.014 1.00 87.50 104 MET A O 1
ATOM 821 N N . THR A 1 105 ? -3.674 -3.173 2.832 1.00 88.12 105 THR A N 1
ATOM 822 C CA . THR A 1 105 ? -4.133 -3.927 3.995 1.00 88.12 105 THR A CA 1
ATOM 823 C C . THR A 1 105 ? -3.031 -3.906 5.042 1.00 88.12 105 THR A C 1
ATOM 825 O O . THR A 1 105 ? -1.861 -4.072 4.714 1.00 88.12 105 THR A O 1
ATOM 828 N N . LEU A 1 106 ? -3.373 -3.617 6.291 1.00 90.44 106 LEU A N 1
ATOM 829 C CA . LEU A 1 106 ? -2.411 -3.570 7.386 1.00 90.44 106 LEU A CA 1
ATOM 830 C C . LEU A 1 106 ? -3.033 -4.079 8.679 1.00 90.44 106 LEU A C 1
ATOM 832 O O . LEU A 1 106 ? -4.254 -4.099 8.843 1.00 90.44 106 LEU A O 1
ATOM 836 N N . VAL A 1 107 ? -2.174 -4.473 9.607 1.00 89.31 107 VAL A N 1
ATOM 837 C CA . VAL A 1 107 ? -2.542 -4.855 10.965 1.00 89.31 107 VAL A CA 1
ATOM 838 C C . VAL A 1 107 ? -2.304 -3.651 11.870 1.00 89.31 107 VAL A C 1
ATOM 840 O O . VAL A 1 107 ? -1.181 -3.194 12.038 1.00 89.31 107 VAL A O 1
ATOM 843 N N . CYS A 1 108 ? -3.377 -3.102 12.418 1.00 90.25 108 CYS A N 1
ATOM 844 C CA . CYS A 1 108 ? -3.369 -1.907 13.248 1.00 90.25 108 CYS A CA 1
ATOM 845 C C . CYS A 1 108 ? -3.495 -2.288 14.722 1.00 90.25 108 CYS A C 1
ATOM 847 O O . CYS A 1 108 ? -4.477 -2.928 15.113 1.00 90.25 108 CYS A O 1
ATOM 849 N N . GLU A 1 109 ? -2.551 -1.843 15.546 1.00 89.25 109 GLU A N 1
ATOM 850 C CA . GLU A 1 109 ? -2.658 -1.921 17.000 1.00 89.25 109 GLU A CA 1
ATOM 851 C C . GLU A 1 109 ? -3.148 -0.583 17.546 1.00 89.25 109 GLU A C 1
ATOM 853 O O . GLU A 1 109 ? -2.527 0.475 17.379 1.00 89.25 109 GLU A O 1
ATOM 858 N N . LYS A 1 110 ? -4.319 -0.625 18.184 1.00 84.06 110 LYS A N 1
ATOM 859 C CA . LYS A 1 110 ? -4.891 0.547 18.836 1.00 84.06 110 LYS A CA 1
ATOM 860 C C . LYS A 1 110 ? -4.189 0.771 20.160 1.00 84.06 110 LYS A C 1
ATOM 862 O O . LYS A 1 110 ? -3.944 -0.167 20.918 1.00 84.06 110 LYS A O 1
ATOM 867 N N . ARG A 1 111 ? -3.949 2.039 20.485 1.00 73.81 111 ARG A N 1
ATOM 868 C CA . ARG A 1 111 ? -3.486 2.418 21.816 1.00 73.81 111 ARG A CA 1
ATOM 869 C C . ARG A 1 111 ? -4.471 1.905 22.861 1.00 73.81 111 ARG A C 1
ATOM 871 O O . ARG A 1 111 ? -5.615 2.361 22.899 1.00 73.81 111 ARG A O 1
ATOM 878 N N . ALA A 1 112 ? -4.023 1.016 23.746 1.00 69.00 112 ALA A N 1
ATOM 879 C CA . ALA A 1 112 ? -4.789 0.709 24.945 1.00 69.00 112 ALA A CA 1
ATOM 880 C C . ALA A 1 112 ? -5.065 2.029 25.689 1.00 69.00 112 ALA A C 1
ATOM 882 O O . ALA A 1 112 ? -4.149 2.857 25.801 1.00 69.00 112 ALA A O 1
ATOM 883 N N . PRO A 1 113 ? -6.294 2.274 26.182 1.00 66.69 113 PRO A N 1
ATOM 884 C CA . PRO A 1 113 ? -6.580 3.477 26.947 1.00 66.69 113 PRO A CA 1
ATOM 885 C C . PRO A 1 113 ? -5.571 3.543 28.088 1.00 66.69 113 PRO A C 1
ATOM 887 O O . PRO A 1 113 ? -5.520 2.656 28.940 1.00 66.69 113 PRO A O 1
ATOM 890 N N . ARG A 1 114 ? -4.697 4.556 28.043 1.00 65.00 114 ARG A N 1
ATOM 891 C CA . ARG A 1 114 ? -3.629 4.725 29.026 1.00 65.00 114 ARG A CA 1
ATOM 892 C C . ARG A 1 114 ? -4.307 4.773 30.386 1.00 65.00 114 ARG A C 1
ATOM 894 O O . ARG A 1 114 ? -5.027 5.733 30.657 1.00 65.00 114 ARG A O 1
ATOM 901 N N . ALA A 1 115 ? -4.106 3.733 31.198 1.00 64.19 115 ALA A N 1
ATOM 902 C CA . ALA A 1 115 ? -4.639 3.694 32.548 1.00 64.19 115 ALA A CA 1
ATOM 903 C C . ALA A 1 115 ? -4.252 5.010 33.230 1.00 64.19 115 ALA A C 1
ATOM 905 O O . ALA A 1 115 ? -3.083 5.418 33.180 1.00 64.19 115 ALA A O 1
ATOM 906 N N . ALA A 1 116 ? -5.252 5.719 33.757 1.00 69.81 116 ALA A N 1
ATOM 907 C CA . ALA A 1 116 ? -5.027 6.990 34.422 1.00 69.81 116 ALA A CA 1
ATOM 908 C C . ALA A 1 116 ? -3.930 6.797 35.486 1.00 69.81 116 ALA A C 1
ATOM 910 O O . ALA A 1 116 ? -3.914 5.748 36.141 1.00 69.81 116 ALA A O 1
ATOM 911 N N . PRO A 1 117 ? -2.996 7.754 35.649 1.00 76.25 117 PRO A N 1
ATOM 912 C CA . PRO A 1 117 ? -1.988 7.666 36.694 1.00 76.25 117 PRO A CA 1
ATOM 913 C C . PRO A 1 117 ? -2.673 7.347 38.027 1.00 76.25 117 PRO A C 1
ATOM 915 O O . PRO A 1 117 ? -3.717 7.949 38.306 1.00 76.25 117 PRO A O 1
ATOM 918 N N . PRO A 1 118 ? -2.137 6.415 38.838 1.00 69.56 118 PRO A N 1
ATOM 919 C CA . PRO A 1 118 ? -2.708 6.139 40.145 1.00 69.56 118 PRO A CA 1
ATOM 920 C C . PRO A 1 118 ? -2.794 7.464 40.898 1.00 69.56 118 PRO A C 1
ATOM 922 O O . PRO A 1 118 ? -1.800 8.189 40.995 1.00 69.56 118 PRO A O 1
ATOM 925 N N . ALA A 1 119 ? -3.999 7.808 41.357 1.00 71.19 119 ALA A N 1
ATOM 926 C CA . ALA A 1 119 ? -4.219 9.044 42.087 1.00 71.19 119 ALA A CA 1
ATOM 927 C C . ALA A 1 119 ? -3.183 9.138 43.224 1.00 71.19 119 ALA A C 1
ATOM 929 O O . ALA A 1 119 ? -2.927 8.122 43.893 1.00 71.19 119 ALA A O 1
ATOM 930 N N . PRO A 1 120 ? -2.551 10.309 43.435 1.00 72.31 120 PRO A N 1
ATOM 931 C CA . PRO A 1 120 ? -1.624 10.487 44.539 1.00 72.31 120 PRO A CA 1
ATOM 932 C C . PRO A 1 120 ? -2.334 10.062 45.821 1.00 72.31 120 PRO A C 1
ATOM 934 O O . PRO A 1 120 ? -3.406 10.571 46.149 1.00 72.31 120 PRO A O 1
ATOM 937 N N . HIS A 1 121 ? -1.769 9.057 46.490 1.00 60.78 121 HIS A N 1
ATOM 938 C CA . HIS A 1 121 ? -2.317 8.527 47.726 1.00 60.78 121 HIS A CA 1
ATOM 939 C C . HIS A 1 121 ? -2.305 9.659 48.749 1.00 60.78 121 HIS A C 1
ATOM 941 O O . HIS A 1 121 ? -1.248 10.065 49.230 1.00 60.78 121 HIS A O 1
ATOM 947 N N . SER A 1 122 ? -3.485 10.200 49.041 1.00 64.44 122 SER A N 1
ATOM 948 C CA . SER A 1 122 ? -3.658 11.139 50.137 1.00 64.44 122 SER A CA 1
ATOM 949 C C . SER A 1 122 ? -3.346 10.379 51.432 1.00 64.44 122 SER A C 1
ATOM 951 O O . SER A 1 122 ? -3.991 9.356 51.680 1.00 64.44 122 SER A O 1
ATOM 953 N N . PRO A 1 123 ? -2.356 10.796 52.244 1.00 61.66 123 PRO A N 1
ATOM 954 C CA . PRO A 1 123 ? -2.072 10.126 53.504 1.00 61.66 123 PRO A CA 1
ATOM 955 C C . PRO A 1 123 ? -3.315 10.176 54.396 1.00 61.66 123 PRO A C 1
ATOM 957 O O . PRO A 1 123 ? -3.925 11.229 54.589 1.00 61.66 123 PRO A O 1
ATOM 960 N N . ALA A 1 124 ? -3.710 8.998 54.877 1.00 54.31 124 ALA A N 1
ATOM 961 C CA . ALA A 1 124 ? -4.907 8.777 55.669 1.00 54.31 124 ALA A CA 1
ATOM 962 C C . ALA A 1 124 ? -4.897 9.633 56.945 1.00 54.31 124 ALA A C 1
ATOM 964 O O . ALA A 1 124 ? -3.969 9.561 57.752 1.00 54.31 124 ALA A O 1
ATOM 965 N N . ALA A 1 125 ? -5.957 10.418 57.139 1.00 60.47 125 ALA A N 1
ATOM 966 C CA . ALA A 1 125 ? -6.261 11.023 58.428 1.00 60.47 125 ALA A CA 1
ATOM 967 C C . ALA A 1 125 ? -6.695 9.925 59.426 1.00 60.47 125 ALA A C 1
ATOM 969 O O . ALA A 1 125 ? -7.394 8.988 59.027 1.00 60.47 125 ALA A O 1
ATOM 970 N N . PRO A 1 126 ? -6.300 10.008 60.710 1.00 56.41 126 PRO A N 1
ATOM 971 C CA . PRO A 1 126 ? -6.683 9.027 61.717 1.00 56.41 126 PRO A CA 1
ATOM 972 C C . PRO A 1 126 ? -8.197 9.032 61.972 1.00 56.41 126 PRO A C 1
ATOM 974 O O . PRO A 1 126 ? -8.850 10.074 62.010 1.00 56.41 126 PRO A O 1
ATOM 977 N N . ALA A 1 127 ? -8.723 7.818 62.122 1.00 55.00 127 ALA A N 1
ATOM 978 C CA . ALA A 1 127 ? -10.133 7.470 62.198 1.00 55.00 127 ALA A CA 1
ATOM 979 C C . ALA A 1 127 ? -10.912 8.230 63.284 1.00 55.00 127 ALA A C 1
ATOM 981 O O . ALA A 1 127 ? -10.479 8.327 64.432 1.00 55.00 127 ALA A O 1
ATOM 982 N N . SER A 1 128 ? -12.116 8.680 62.923 1.00 52.31 128 SER A N 1
ATOM 983 C CA . SER A 1 128 ? -13.184 8.987 63.880 1.00 52.31 128 SER A CA 1
ATOM 984 C C . SER A 1 128 ? -14.132 7.783 64.011 1.00 52.31 128 SER A C 1
ATOM 986 O O . SER A 1 128 ? -14.320 7.057 63.031 1.00 52.31 128 SER A O 1
ATOM 988 N N . PRO A 1 129 ? -14.694 7.528 65.208 1.00 57.09 129 PRO A N 1
ATOM 989 C CA . PRO A 1 129 ? -15.365 6.275 65.535 1.00 57.09 129 PRO A CA 1
ATOM 990 C C . PRO A 1 129 ? -16.842 6.228 65.110 1.00 57.09 129 PRO A C 1
ATOM 992 O O . PRO A 1 129 ? -17.559 7.218 65.182 1.00 57.09 129 PRO A O 1
ATOM 995 N N . THR A 1 130 ? -17.261 5.009 64.763 1.00 54.75 130 THR A N 1
ATOM 996 C CA . THR A 1 130 ? -18.556 4.360 65.043 1.00 54.75 130 THR A CA 1
ATOM 997 C C . THR A 1 130 ? -19.854 5.149 64.825 1.00 54.75 130 THR A C 1
ATOM 999 O O . THR A 1 130 ? -20.303 5.888 65.697 1.00 54.75 130 THR A O 1
ATOM 1002 N N . SER A 1 131 ? -20.587 4.774 63.772 1.00 48.47 131 SER A N 1
ATOM 1003 C CA . SER A 1 131 ? -22.055 4.782 63.785 1.00 48.47 131 SER A CA 1
ATOM 1004 C C . SER A 1 131 ? -22.639 3.541 63.095 1.00 48.47 131 SER A C 1
ATOM 1006 O O . SER A 1 131 ? -22.438 3.333 61.906 1.00 48.47 131 SER A O 1
ATOM 1008 N N . THR A 1 132 ? -23.312 2.732 63.920 1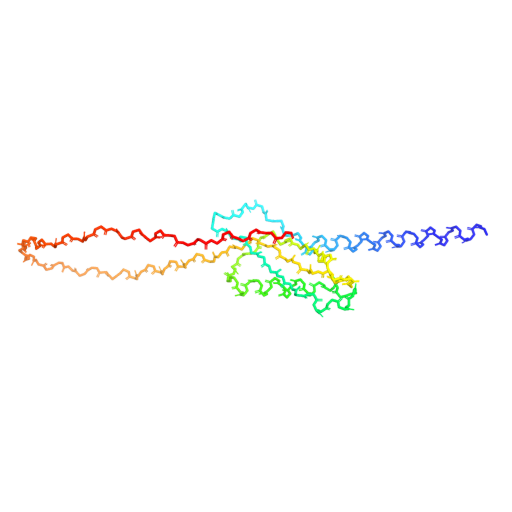.00 65.62 132 THR A N 1
ATOM 1009 C CA . THR A 1 132 ? -24.560 1.962 63.728 1.00 65.62 132 THR A CA 1
ATOM 1010 C C . THR A 1 132 ? -24.869 1.304 62.367 1.00 65.62 132 THR A C 1
ATOM 1012 O O . THR A 1 132 ? -24.962 2.000 61.362 1.00 65.62 132 THR A O 1
ATOM 1015 N N . PRO A 1 133 ? -25.165 -0.014 62.328 1.00 58.25 133 PRO A N 1
ATOM 1016 C CA . PRO A 1 133 ? -25.649 -0.683 61.121 1.00 58.25 133 PRO A CA 1
ATOM 1017 C C . PRO A 1 133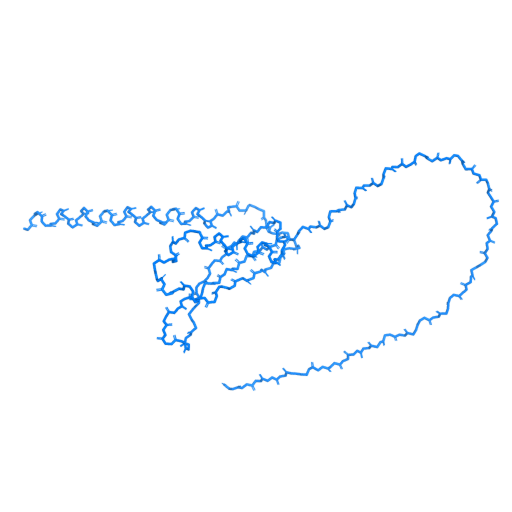 ? -27.117 -0.331 60.819 1.00 58.25 133 PRO A C 1
ATOM 1019 O O . PRO A 1 133 ? -28.006 -0.572 61.637 1.00 58.25 133 PRO A O 1
ATOM 1022 N N . GLU A 1 134 ? -27.361 0.214 59.627 1.00 65.00 134 GLU A N 1
ATOM 1023 C CA . GLU A 1 134 ? -28.691 0.448 59.052 1.00 65.00 134 GLU A CA 1
ATOM 1024 C C . GLU A 1 134 ? -29.150 -0.800 58.254 1.00 65.00 134 GLU A C 1
ATOM 1026 O O . GLU A 1 134 ? -28.328 -1.417 57.568 1.00 65.00 134 GLU A O 1
ATOM 1031 N N . PRO A 1 135 ? -30.421 -1.240 58.368 1.00 74.12 135 PRO A N 1
ATOM 1032 C CA . PRO A 1 135 ? -30.915 -2.466 57.735 1.00 74.12 135 PRO A CA 1
ATOM 1033 C C . PRO A 1 135 ? -31.040 -2.355 56.200 1.00 74.12 135 PRO A C 1
ATOM 1035 O O . PRO A 1 135 ? -31.252 -1.266 55.669 1.00 74.12 135 PRO A O 1
ATOM 1038 N N . PRO A 1 136 ? -30.964 -3.483 55.467 1.00 70.38 136 PRO A N 1
ATOM 1039 C CA . PRO A 1 136 ? -30.988 -3.485 54.009 1.00 70.38 136 PRO A CA 1
ATOM 1040 C C . PRO A 1 136 ? -32.384 -3.155 53.464 1.00 70.38 136 PRO A C 1
ATOM 1042 O O . PRO A 1 136 ? -33.345 -3.899 53.669 1.00 70.38 136 PRO A O 1
ATOM 1045 N N . ILE A 1 137 ? -32.480 -2.058 52.714 1.00 71.06 137 ILE A N 1
ATOM 1046 C CA . ILE A 1 137 ? -33.638 -1.753 51.871 1.00 71.06 137 ILE A CA 1
ATOM 1047 C C . ILE A 1 137 ? -33.597 -2.697 50.664 1.00 71.06 137 ILE A C 1
ATOM 1049 O O . ILE A 1 137 ? -32.676 -2.655 49.849 1.00 71.06 137 ILE A O 1
ATOM 1053 N N . ALA A 1 138 ? -34.601 -3.567 50.568 1.00 63.81 138 ALA A N 1
ATOM 1054 C CA . ALA A 1 138 ? -34.812 -4.452 49.432 1.00 63.81 138 ALA A CA 1
ATOM 1055 C C . ALA A 1 138 ? -35.124 -3.630 48.171 1.00 63.81 138 ALA A C 1
ATOM 1057 O O . ALA A 1 138 ? -36.147 -2.948 48.107 1.00 63.81 138 ALA A O 1
ATOM 1058 N N . LEU A 1 139 ? -34.251 -3.708 47.162 1.00 71.38 139 LEU A N 1
ATOM 1059 C CA . LEU A 1 139 ? -34.556 -3.201 45.827 1.00 71.38 139 LEU A CA 1
ATOM 1060 C C . LEU A 1 139 ? -35.417 -4.217 45.050 1.00 71.38 139 LEU A C 1
ATOM 1062 O O . LEU A 1 139 ? -35.135 -5.417 45.097 1.00 71.38 139 LEU A O 1
ATOM 1066 N N . PRO A 1 140 ? -36.454 -3.754 44.329 1.00 68.69 140 PRO A N 1
ATOM 1067 C CA . PRO A 1 140 ? -37.323 -4.600 43.521 1.00 68.69 140 PRO A CA 1
ATOM 1068 C C . PRO A 1 140 ? -36.604 -5.167 42.288 1.00 68.69 140 PRO A C 1
ATOM 1070 O O . PRO A 1 140 ? -35.759 -4.516 41.675 1.00 68.69 140 PRO A O 1
ATOM 1073 N N . ALA A 1 141 ? -36.979 -6.397 41.932 1.00 67.44 141 ALA A N 1
ATOM 1074 C CA . ALA A 1 141 ? -36.467 -7.151 40.795 1.00 67.44 141 ALA A CA 1
ATOM 1075 C C . ALA A 1 141 ? -36.664 -6.405 39.462 1.00 67.44 141 ALA A C 1
ATOM 1077 O O . ALA A 1 141 ? -37.775 -5.981 39.140 1.00 67.44 141 ALA A O 1
ATOM 1078 N N . LEU A 1 142 ? -35.591 -6.294 38.672 1.00 69.69 142 LEU A N 1
ATOM 1079 C CA . LEU A 1 142 ? -35.685 -5.903 37.266 1.00 69.69 142 LEU A CA 1
ATOM 1080 C C . LEU A 1 142 ? -36.301 -7.053 36.439 1.00 69.69 142 LEU A C 1
ATOM 1082 O O . LEU A 1 142 ? -35.954 -8.215 36.672 1.00 69.69 142 LEU A O 1
ATOM 1086 N N . PRO A 1 143 ? -37.183 -6.753 35.469 1.00 75.94 143 PRO A N 1
ATOM 1087 C CA . PRO A 1 143 ? -37.749 -7.747 34.560 1.00 75.94 143 PRO A CA 1
ATOM 1088 C C . PRO A 1 143 ? -36.707 -8.296 33.561 1.00 75.94 143 PRO A C 1
ATOM 1090 O O . PRO A 1 143 ? -35.711 -7.624 33.281 1.00 75.94 143 PRO A O 1
ATOM 1093 N N . PRO A 1 144 ? -36.928 -9.510 33.015 1.00 67.38 144 PRO A N 1
ATOM 1094 C CA . PRO A 1 144 ? -36.032 -10.141 32.050 1.00 67.38 144 PRO A CA 1
ATOM 1095 C C . PRO A 1 144 ? -36.039 -9.465 30.669 1.00 67.38 144 PRO A C 1
ATOM 1097 O O . PRO A 1 144 ? -36.952 -8.722 30.312 1.00 67.38 144 PRO A O 1
ATOM 1100 N N . ALA A 1 145 ? -34.970 -9.770 29.932 1.00 54.81 145 ALA A N 1
ATOM 1101 C CA . ALA A 1 145 ? -34.571 -9.269 28.623 1.00 54.81 145 ALA A CA 1
ATOM 1102 C C . ALA A 1 145 ? -35.667 -9.287 27.544 1.00 54.81 145 ALA A C 1
ATOM 1104 O O . ALA A 1 145 ? -36.489 -10.200 27.479 1.00 54.81 145 ALA A O 1
ATOM 1105 N N . VAL A 1 146 ? -35.596 -8.297 26.651 1.00 65.56 146 VAL A N 1
ATOM 1106 C CA . VAL A 1 146 ? -36.277 -8.318 25.356 1.00 65.56 146 VAL A CA 1
ATOM 1107 C C . VAL A 1 146 ? -35.256 -8.776 24.319 1.00 65.56 146 VAL A C 1
ATOM 1109 O O . VAL A 1 146 ? -34.314 -8.050 24.002 1.00 65.56 146 VAL A O 1
ATOM 1112 N N . ASP A 1 147 ? -35.433 -10.006 23.846 1.00 60.91 147 ASP A N 1
ATOM 1113 C CA . ASP A 1 147 ? -34.829 -10.512 22.619 1.00 60.91 147 ASP A CA 1
ATOM 1114 C C . ASP A 1 147 ? -35.486 -9.800 21.430 1.00 60.91 147 ASP A C 1
ATOM 1116 O O . ASP A 1 147 ? -36.651 -10.062 21.127 1.00 60.91 147 ASP A O 1
ATOM 1120 N N . ASP A 1 148 ? -34.753 -8.925 20.739 1.00 60.34 148 ASP A N 1
ATOM 1121 C CA . ASP A 1 148 ? -35.162 -8.464 19.410 1.00 60.34 148 ASP A CA 1
ATOM 1122 C C . ASP A 1 148 ? -34.530 -9.365 18.349 1.00 60.34 148 ASP A C 1
ATOM 1124 O O . ASP A 1 148 ? -33.394 -9.203 17.892 1.00 60.34 148 ASP A O 1
ATOM 1128 N N . ALA A 1 149 ? -35.313 -10.377 17.996 1.00 54.78 149 ALA A N 1
ATOM 1129 C CA . ALA A 1 149 ? -35.138 -11.182 16.813 1.00 54.78 149 ALA A CA 1
ATOM 1130 C C . ALA A 1 149 ? -35.561 -10.390 15.564 1.00 54.78 149 ALA A C 1
ATOM 1132 O O . ALA A 1 149 ? -36.713 -9.994 15.428 1.00 54.78 149 ALA A O 1
ATOM 1133 N N . GLY A 1 150 ? -34.663 -10.319 14.581 1.00 51.31 150 GLY A N 1
ATOM 1134 C CA . GLY A 1 150 ? -35.058 -10.442 13.178 1.00 51.31 150 GLY A CA 1
ATOM 1135 C C . GLY A 1 150 ? -35.144 -9.162 12.345 1.00 51.31 150 GLY A C 1
ATOM 1136 O O . GLY A 1 150 ? -36.102 -8.409 12.413 1.00 51.31 150 GLY A O 1
ATOM 1137 N N . ALA A 1 151 ? -34.210 -9.043 11.404 1.00 52.38 151 ALA A N 1
ATOM 1138 C CA . ALA A 1 151 ? -34.471 -8.743 9.992 1.00 52.38 151 ALA A CA 1
ATOM 1139 C C . ALA A 1 151 ? -33.158 -9.061 9.252 1.00 52.38 151 ALA A C 1
ATOM 1141 O O . ALA A 1 151 ? -32.113 -8.523 9.584 1.00 52.38 151 ALA A O 1
ATOM 1142 N N . GLY A 1 152 ? -33.074 -10.036 8.350 1.00 50.78 152 GLY A N 1
ATOM 1143 C CA . GLY A 1 152 ? -33.972 -10.224 7.220 1.00 50.78 152 GLY A CA 1
ATOM 1144 C C . GLY A 1 152 ? -33.365 -9.488 6.029 1.00 50.78 152 GLY A C 1
ATOM 1145 O O . GLY A 1 152 ? -33.544 -8.285 5.899 1.00 50.78 152 GLY A O 1
ATOM 1146 N N . GLY A 1 153 ? -32.617 -10.198 5.182 1.00 56.38 153 GLY A N 1
ATOM 1147 C CA . GLY A 1 153 ? -31.999 -9.577 4.011 1.00 56.38 153 GLY A CA 1
ATOM 1148 C C . GLY A 1 153 ? -31.110 -10.501 3.192 1.00 56.38 153 GLY A C 1
ATOM 1149 O O . GLY A 1 153 ? -29.966 -10.163 2.919 1.00 56.38 153 GLY A O 1
ATOM 1150 N N . LYS A 1 154 ? -31.625 -11.670 2.795 1.00 59.56 154 LYS A N 1
ATOM 1151 C CA . LYS A 1 154 ? -31.115 -12.347 1.597 1.00 59.56 154 LYS A CA 1
ATOM 1152 C C . LYS A 1 154 ? -31.510 -11.494 0.392 1.00 59.56 154 LYS A C 1
ATOM 1154 O O . LYS A 1 154 ? -32.702 -11.305 0.169 1.00 59.56 154 LYS A O 1
ATOM 1159 N N . SER A 1 155 ? -30.541 -11.043 -0.393 1.00 59.00 155 SER A N 1
ATOM 1160 C CA . SER A 1 155 ? -30.781 -10.724 -1.798 1.00 59.00 155 SER A CA 1
ATOM 1161 C C . SER A 1 155 ? -29.639 -11.313 -2.608 1.00 59.00 155 SER A C 1
ATOM 1163 O O . SER A 1 155 ? -28.554 -10.754 -2.721 1.00 59.00 155 SER A O 1
ATOM 1165 N N . GLU A 1 156 ? -29.914 -12.522 -3.068 1.00 64.69 156 GLU A N 1
ATOM 1166 C CA . GLU A 1 156 ? -29.167 -13.288 -4.050 1.00 64.69 156 GLU A CA 1
ATOM 1167 C C . GLU A 1 156 ? -29.800 -13.009 -5.416 1.00 64.69 156 GLU A C 1
ATOM 1169 O O . GLU A 1 156 ? -31.032 -12.959 -5.492 1.00 64.69 156 GLU A O 1
ATOM 1174 N N . ALA A 1 157 ? -28.953 -12.834 -6.437 1.00 62.53 157 ALA A N 1
ATOM 1175 C CA . ALA A 1 157 ? -29.157 -13.095 -7.874 1.00 62.53 157 ALA A CA 1
ATOM 1176 C C . ALA A 1 157 ? -28.662 -11.942 -8.770 1.00 62.53 157 ALA A C 1
ATOM 1178 O O . ALA A 1 157 ? -28.704 -10.782 -8.352 1.00 62.53 157 ALA A O 1
ATOM 1179 N N . PRO A 1 158 ? -28.427 -12.211 -10.065 1.00 68.44 158 PRO A N 1
ATOM 1180 C CA . PRO A 1 158 ? -27.818 -13.396 -10.682 1.00 68.44 158 PRO A CA 1
ATOM 1181 C C . PRO A 1 158 ? -26.426 -13.113 -11.275 1.00 68.44 158 PRO A C 1
ATOM 1183 O O . PRO A 1 158 ? -26.156 -11.954 -11.663 1.00 68.44 158 PRO A O 1
#

Secondary structure (DSSP, 8-state):
-HHHHHHHHHHHHHHHHHHHHHHHHHHHHH-----SPPPTTEEEEEEEE-STTTT-TTTTT-HHHHHHHHHHHHHHHTEEEEEEEEEEEE--TT-SS--PEEEEEEEEEEPP--PPPPPP-PPPPPPPP---PPPP-PPPPPPPP-------------

pLDDT: mean 71.47, std 13.67, range [45.25, 94.12]

Sequence (158 aa):
MARDLSGLCLAGLAVVVLSACTVHHSRQAVWTPHHEPPGPESTFVTEEDSGLMLLGLLQLSEPDHYAVLLERARRRHACDEMHHAQLDFYTDHWLLVAFPIARMTLVCEKRAPRAAPPAPHSPAAPASPTSTPEPPIALPALPPAVDDAGAGGKSEAP